Protein AF-A0A519SK45-F1 (afdb_monomer_lite)

pLDDT: mean 87.6, std 13.87, range [39.72, 98.31]

Radius of gyration: 20.44 Å; chains: 1; bounding box: 32×60×47 Å

Secondary structure (DSSP, 8-state):
-----TTSBHHHHHHHHHHTTHHHHTT-SSHHHHHHH-HHHHHHHHHHHHHHHHHHHT-SBP-SB-B-TTS--SGGGTT--GGGTTTTS--SSPPPHHHHSPBPSBPPP---GGGEETTEEHHHHHHHHHHPPP-TTGGGS--

Structure (mmCIF, N/CA/C/O backbone):
data_AF-A0A519SK45-F1
#
_entry.id   AF-A0A519SK45-F1
#
loop_
_atom_site.group_PDB
_atom_site.id
_atom_site.type_symbol
_atom_site.label_atom_id
_atom_site.label_alt_id
_atom_site.label_comp_id
_atom_site.label_asym_id
_atom_site.label_entity_id
_atom_site.label_seq_id
_atom_site.pdbx_PDB_ins_code
_atom_site.Cartn_x
_atom_site.Cartn_y
_atom_site.Cartn_z
_atom_site.occupancy
_atom_site.B_iso_or_equiv
_atom_site.auth_seq_id
_atom_site.auth_comp_id
_atom_site.auth_asym_id
_atom_site.auth_atom_id
_atom_site.pdbx_PDB_model_num
ATOM 1 N N . MET A 1 1 ? -15.217 0.885 -5.203 1.00 51.31 1 MET A N 1
ATOM 2 C CA . MET A 1 1 ? -13.783 1.083 -4.918 1.00 51.31 1 MET A CA 1
ATOM 3 C C . MET A 1 1 ? -13.054 0.214 -5.930 1.00 51.31 1 MET A C 1
ATOM 5 O O . MET A 1 1 ? -13.361 -0.961 -5.986 1.00 51.31 1 MET A O 1
ATOM 9 N N . GLU A 1 2 ? -12.273 0.802 -6.840 1.00 61.34 2 GLU A N 1
ATOM 10 C CA . GLU A 1 2 ? -11.935 0.221 -8.161 1.00 61.34 2 GLU A CA 1
ATOM 11 C C . GLU A 1 2 ? -10.493 -0.320 -8.261 1.00 61.34 2 GLU A C 1
ATOM 13 O O . GLU A 1 2 ? -9.784 -0.049 -9.224 1.00 61.34 2 GLU A O 1
ATOM 18 N N . PHE A 1 3 ? -10.040 -1.116 -7.287 1.00 78.56 3 PHE A N 1
ATOM 19 C CA . PHE A 1 3 ? -8.768 -1.854 -7.405 1.00 78.56 3 PHE A CA 1
ATOM 20 C C . PHE A 1 3 ? -8.986 -3.371 -7.339 1.00 78.56 3 PHE A C 1
ATOM 22 O O . PHE A 1 3 ? -8.300 -4.102 -6.637 1.00 78.56 3 PHE A O 1
ATOM 29 N N . ASP A 1 4 ? -9.980 -3.830 -8.101 1.00 88.56 4 ASP A N 1
ATOM 30 C CA . ASP A 1 4 ? -10.410 -5.231 -8.197 1.00 88.56 4 ASP A CA 1
ATOM 31 C C . ASP A 1 4 ? -10.115 -5.825 -9.578 1.00 88.56 4 ASP A C 1
ATOM 33 O O . ASP A 1 4 ? -10.900 -6.586 -10.143 1.00 88.56 4 ASP A O 1
ATOM 37 N N . ASN A 1 5 ? -8.969 -5.465 -10.153 1.00 91.62 5 ASN A N 1
ATOM 38 C CA . ASN A 1 5 ? -8.488 -6.103 -11.369 1.00 91.62 5 ASN A CA 1
ATOM 39 C C . ASN A 1 5 ? -7.536 -7.254 -10.998 1.00 91.62 5 ASN A C 1
ATOM 41 O O . ASN A 1 5 ? -6.404 -6.985 -10.596 1.00 91.62 5 ASN A O 1
ATOM 45 N N . PRO A 1 6 ? -7.928 -8.531 -11.165 1.00 91.62 6 PRO A N 1
ATOM 46 C CA . PRO A 1 6 ? -7.056 -9.657 -10.824 1.00 91.62 6 PRO A CA 1
ATOM 47 C C . PRO A 1 6 ? -5.798 -9.711 -11.704 1.00 91.62 6 PRO A C 1
ATOM 49 O O . PRO A 1 6 ? -4.803 -10.320 -11.322 1.00 91.62 6 PRO A O 1
ATOM 52 N N . ARG A 1 7 ? -5.809 -9.051 -12.875 1.00 93.38 7 ARG A N 1
ATOM 53 C CA . ARG A 1 7 ? -4.644 -8.953 -13.770 1.00 93.38 7 ARG A CA 1
ATOM 54 C C . ARG A 1 7 ? -3.580 -7.974 -13.277 1.00 93.38 7 ARG A C 1
ATOM 56 O O . ARG A 1 7 ? -2.507 -7.930 -13.869 1.00 93.38 7 ARG A O 1
ATOM 63 N N . THR A 1 8 ? -3.872 -7.180 -12.249 1.00 93.56 8 THR A N 1
ATOM 64 C CA . THR A 1 8 ? -2.865 -6.356 -11.582 1.00 93.56 8 THR A CA 1
ATOM 65 C C . THR A 1 8 ? -1.767 -7.260 -11.031 1.00 93.56 8 THR A C 1
ATOM 67 O O . THR A 1 8 ? -2.056 -8.270 -10.384 1.00 93.56 8 THR A O 1
ATOM 70 N N . GLU A 1 9 ? -0.509 -6.894 -11.278 1.00 94.81 9 GLU A N 1
ATOM 71 C CA . GLU A 1 9 ? 0.629 -7.632 -10.743 1.00 94.81 9 GLU A CA 1
ATOM 72 C C . GLU A 1 9 ? 0.785 -7.404 -9.237 1.00 94.81 9 GLU A C 1
ATOM 74 O O . GLU A 1 9 ? 0.576 -6.307 -8.710 1.00 94.81 9 GLU A O 1
ATOM 79 N N . ARG A 1 10 ? 1.209 -8.456 -8.537 1.00 95.00 10 ARG A N 1
ATOM 80 C CA . ARG A 1 10 ? 1.428 -8.442 -7.089 1.00 95.00 10 ARG A CA 1
ATOM 81 C C . ARG A 1 10 ? 2.369 -7.315 -6.640 1.00 95.00 10 ARG A C 1
ATOM 83 O O . ARG A 1 10 ? 2.059 -6.639 -5.663 1.00 95.00 10 ARG A O 1
ATOM 90 N N . ALA A 1 11 ? 3.465 -7.083 -7.366 1.00 95.12 11 ALA A N 1
ATOM 91 C CA . ALA A 1 11 ? 4.407 -5.999 -7.077 1.00 95.12 11 ALA A CA 1
ATOM 92 C C . ALA A 1 11 ? 3.750 -4.612 -7.185 1.00 95.12 11 ALA A C 1
ATOM 94 O O . ALA A 1 11 ? 3.931 -3.779 -6.304 1.00 95.12 11 ALA A O 1
ATOM 95 N N . THR A 1 12 ? 2.910 -4.378 -8.200 1.00 94.25 12 THR A N 1
ATOM 96 C CA . THR A 1 12 ? 2.171 -3.113 -8.362 1.00 94.25 12 THR A CA 1
ATOM 97 C C . THR A 1 12 ? 1.192 -2.875 -7.215 1.00 94.25 12 THR A C 1
ATOM 99 O O . THR A 1 12 ? 1.097 -1.763 -6.700 1.00 94.25 12 THR A O 1
ATOM 102 N N . ALA A 1 13 ? 0.471 -3.916 -6.788 1.00 96.06 13 ALA A N 1
ATOM 103 C CA . ALA A 1 13 ? -0.436 -3.814 -5.650 1.00 96.06 13 ALA A CA 1
ATOM 104 C C . ALA A 1 13 ? 0.313 -3.489 -4.345 1.00 96.06 13 ALA A C 1
ATOM 106 O O . ALA A 1 13 ? -0.139 -2.644 -3.573 1.00 96.06 13 ALA A O 1
ATOM 107 N N . GLN A 1 14 ? 1.471 -4.119 -4.118 1.00 96.06 14 GLN A N 1
ATOM 108 C CA . GLN A 1 14 ? 2.320 -3.830 -2.961 1.00 96.06 14 GLN A CA 1
ATOM 109 C C . GLN A 1 14 ? 2.884 -2.406 -3.006 1.00 96.06 14 GLN A C 1
ATOM 111 O O . GLN A 1 14 ? 2.820 -1.701 -2.003 1.00 96.06 14 GLN A O 1
ATOM 116 N N . MET A 1 15 ? 3.377 -1.961 -4.163 1.00 94.50 15 MET A N 1
ATOM 117 C CA . MET A 1 15 ? 3.856 -0.593 -4.370 1.00 94.50 15 MET A CA 1
ATOM 118 C C . MET A 1 15 ? 2.774 0.428 -3.999 1.00 94.50 15 MET A C 1
ATOM 120 O O . MET A 1 15 ? 3.011 1.308 -3.176 1.00 94.50 15 MET A O 1
ATOM 124 N N . LEU A 1 16 ? 1.555 0.266 -4.525 1.00 94.88 16 LEU A N 1
ATOM 125 C CA . LEU A 1 16 ? 0.436 1.158 -4.211 1.00 94.88 16 LEU A CA 1
ATOM 126 C C . LEU A 1 16 ? 0.073 1.140 -2.723 1.00 94.88 16 LEU A C 1
ATOM 128 O O . LEU A 1 16 ? -0.137 2.202 -2.145 1.00 94.88 16 LEU A O 1
ATOM 132 N N . TYR A 1 17 ? 0.041 -0.035 -2.088 1.00 97.06 17 TYR A N 1
ATOM 133 C CA . TYR A 1 17 ? -0.187 -0.154 -0.644 1.00 97.06 17 TYR A CA 1
ATOM 134 C C . TYR A 1 17 ? 0.791 0.723 0.158 1.00 97.06 17 TYR A C 1
ATOM 136 O O . TYR A 1 17 ? 0.367 1.474 1.039 1.00 97.06 17 TYR A O 1
ATOM 144 N N . TRP A 1 18 ? 2.083 0.691 -0.178 1.00 96.88 18 TRP A N 1
ATOM 145 C CA . TRP A 1 18 ? 3.100 1.492 0.507 1.00 96.88 18 TRP A CA 1
ATOM 146 C C . TRP A 1 18 ? 3.028 2.984 0.171 1.00 96.88 18 TRP A C 1
ATOM 148 O O . TRP A 1 18 ? 3.040 3.801 1.093 1.00 96.88 18 TRP A O 1
ATOM 158 N N . MET A 1 19 ? 2.856 3.345 -1.105 1.00 93.19 19 MET A N 1
ATOM 159 C CA . MET A 1 19 ? 2.745 4.744 -1.547 1.00 93.19 19 MET A CA 1
ATOM 160 C C . MET A 1 19 ? 1.510 5.460 -0.981 1.00 93.19 19 MET A C 1
ATOM 162 O O . MET A 1 19 ? 1.537 6.671 -0.779 1.00 93.19 19 MET A O 1
ATOM 166 N N . LEU A 1 20 ? 0.438 4.725 -0.674 1.00 95.19 20 LEU A N 1
ATOM 167 C CA . LEU A 1 20 ? -0.747 5.255 0.012 1.00 95.19 20 LEU A CA 1
ATOM 168 C C . LEU A 1 20 ? -0.516 5.513 1.512 1.00 95.19 20 LEU A C 1
ATOM 170 O O . LEU A 1 20 ? -1.427 5.946 2.215 1.00 95.19 20 LEU A O 1
ATOM 174 N N . GLY A 1 21 ? 0.685 5.247 2.027 1.00 95.56 21 GLY A N 1
ATOM 175 C CA . GLY A 1 21 ? 1.024 5.476 3.424 1.00 95.56 21 GLY A CA 1
ATOM 176 C C . GLY A 1 21 ? 0.470 4.397 4.347 1.00 95.56 21 GLY A C 1
ATOM 177 O O . GLY A 1 21 ? 0.038 4.705 5.456 1.00 95.56 21 GLY A O 1
ATOM 178 N N . ALA A 1 22 ? 0.488 3.128 3.927 1.00 96.81 22 ALA A N 1
ATOM 179 C CA . ALA A 1 22 ? -0.045 2.014 4.708 1.00 96.81 22 ALA A CA 1
ATOM 180 C C . ALA A 1 22 ? 0.310 2.059 6.199 1.00 96.81 22 ALA A C 1
ATOM 182 O O . ALA A 1 22 ? -0.572 1.914 7.045 1.00 96.81 22 ALA A O 1
ATOM 183 N N . ARG A 1 23 ? 1.580 2.315 6.542 1.00 96.25 23 ARG A N 1
ATOM 184 C CA . ARG A 1 23 ? 1.983 2.386 7.950 1.00 96.25 23 ARG A CA 1
ATOM 185 C C . ARG A 1 23 ? 1.315 3.528 8.708 1.00 96.25 23 ARG A C 1
ATOM 187 O O . ARG A 1 23 ? 0.904 3.314 9.844 1.00 96.25 23 ARG A O 1
ATOM 194 N N . PHE A 1 24 ? 1.166 4.702 8.098 1.00 96.75 24 PHE A N 1
ATOM 195 C CA . PHE A 1 24 ? 0.441 5.811 8.715 1.00 96.75 24 PHE A CA 1
ATOM 196 C C . PHE A 1 24 ? -0.978 5.376 9.096 1.00 96.75 24 PHE A C 1
ATOM 198 O O . PHE A 1 24 ? -1.419 5.618 10.215 1.00 96.75 24 PHE A O 1
ATOM 205 N N . PHE A 1 25 ? -1.683 4.665 8.217 1.00 97.44 25 PHE A N 1
ATOM 206 C CA . PHE A 1 25 ? -3.059 4.241 8.487 1.00 97.44 25 PHE A CA 1
ATOM 207 C C . PHE A 1 25 ? -3.185 3.108 9.514 1.00 97.44 25 PHE A C 1
ATOM 209 O O . PHE A 1 25 ? -4.251 2.962 10.114 1.00 97.44 25 PHE A O 1
ATOM 216 N N . LYS A 1 26 ? -2.103 2.376 9.817 1.00 97.25 26 LYS A N 1
ATOM 217 C CA . LYS A 1 26 ? -2.085 1.379 10.902 1.00 97.25 26 LYS A CA 1
ATOM 218 C C . LYS A 1 26 ? -2.246 1.981 12.302 1.00 97.25 26 LYS A C 1
ATOM 220 O O . LYS A 1 26 ? -2.421 1.223 13.254 1.00 97.25 26 LYS A O 1
ATOM 225 N N . GLN A 1 27 ? -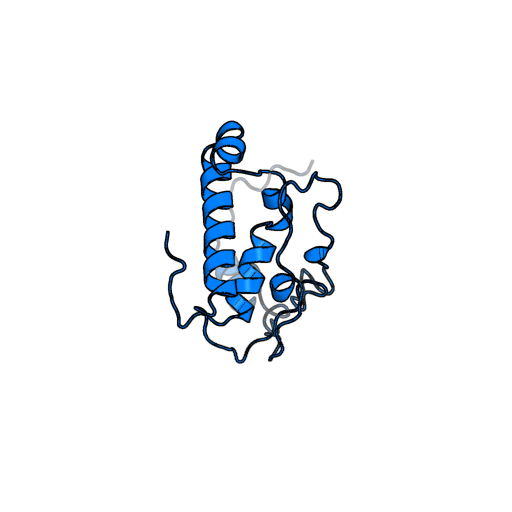2.230 3.307 12.450 1.00 97.38 27 GLN A N 1
ATOM 226 C CA . GLN A 1 27 ? -2.543 3.980 13.715 1.00 97.38 27 GLN A CA 1
ATOM 227 C C . GLN A 1 27 ? -4.026 3.889 14.112 1.00 97.38 27 GLN A C 1
ATOM 229 O O . GLN A 1 27 ? -4.344 4.051 15.287 1.00 97.38 27 GLN A O 1
ATOM 234 N N . TYR A 1 28 ? -4.919 3.612 13.155 1.00 97.88 28 TYR A N 1
ATOM 235 C CA . TYR A 1 28 ? -6.356 3.472 13.391 1.00 97.88 28 TYR A CA 1
ATOM 236 C C . TYR A 1 28 ? -6.732 1.987 13.430 1.00 97.88 28 TYR A C 1
ATOM 238 O O . TYR A 1 28 ? -6.506 1.259 12.461 1.00 97.88 28 TYR A O 1
ATOM 246 N N . ALA A 1 29 ? -7.326 1.534 14.533 1.00 97.62 29 ALA A N 1
ATOM 247 C CA . ALA A 1 29 ? -7.783 0.156 14.702 1.00 97.62 29 ALA A CA 1
ATOM 248 C C . ALA A 1 29 ? -9.047 -0.141 13.884 1.00 97.62 29 ALA A C 1
ATOM 250 O O . ALA A 1 29 ? -9.309 -1.293 13.537 1.00 97.62 29 ALA A O 1
ATOM 251 N N . THR A 1 30 ? -9.848 0.888 13.588 1.00 98.12 30 THR A N 1
ATOM 252 C CA . THR A 1 30 ? -11.116 0.752 12.864 1.00 98.12 30 THR A CA 1
ATOM 253 C C . THR A 1 30 ? -11.349 1.899 11.880 1.00 98.12 30 THR A C 1
ATOM 255 O O . THR A 1 30 ? -10.869 3.017 12.073 1.00 98.12 30 THR A O 1
ATOM 258 N N . ALA A 1 31 ? -12.186 1.652 10.867 1.00 97.38 31 ALA A N 1
ATOM 259 C CA . ALA A 1 31 ? -12.675 2.690 9.956 1.00 97.38 31 ALA A CA 1
ATOM 260 C C . ALA A 1 31 ? -13.379 3.845 10.696 1.00 97.38 31 ALA A C 1
ATOM 262 O O . ALA A 1 31 ? -13.258 4.997 10.293 1.00 97.38 31 ALA A O 1
ATOM 263 N N . ALA A 1 32 ? -14.062 3.565 11.813 1.00 98.31 32 ALA A N 1
ATOM 264 C CA . ALA A 1 32 ? -14.729 4.586 12.620 1.00 98.31 32 ALA A CA 1
ATOM 265 C C . ALA A 1 32 ? -13.733 5.543 13.303 1.00 98.31 32 ALA A C 1
ATOM 267 O O . ALA A 1 32 ? -13.982 6.746 13.362 1.00 98.31 32 ALA A O 1
ATOM 268 N N . GLU A 1 33 ? -12.590 5.034 13.773 1.00 98.19 33 GLU A N 1
ATOM 269 C CA . GLU A 1 33 ? -11.504 5.868 14.310 1.00 98.19 33 GLU A CA 1
ATOM 270 C C . GLU A 1 33 ? -10.880 6.742 13.219 1.00 98.19 33 GLU A C 1
ATOM 272 O O . GLU A 1 33 ? -10.708 7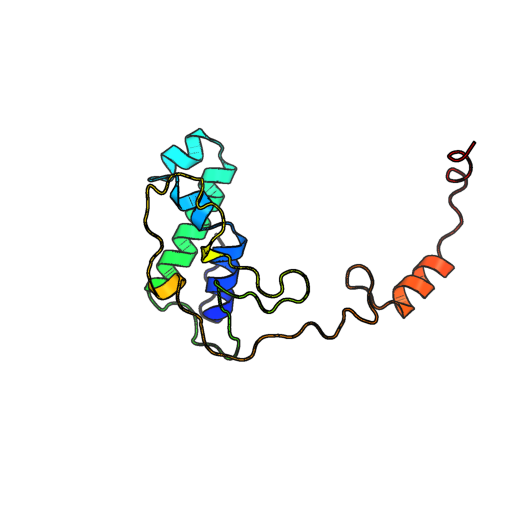.944 13.416 1.00 98.19 33 GLU A O 1
ATOM 277 N N . ALA A 1 34 ? -10.623 6.168 12.040 1.00 97.75 34 ALA A N 1
ATOM 278 C CA . ALA A 1 34 ? -10.175 6.921 10.871 1.00 97.75 34 ALA A CA 1
ATOM 279 C C . ALA A 1 34 ? -11.196 8.013 10.486 1.00 97.75 34 ALA A C 1
ATOM 281 O O . ALA A 1 34 ? -10.840 9.170 10.253 1.00 97.75 34 ALA A O 1
ATOM 282 N N . ARG A 1 35 ? -12.492 7.681 10.509 1.00 98.00 35 ARG A N 1
ATOM 283 C CA . ARG A 1 35 ? -13.592 8.598 10.190 1.00 98.00 35 ARG A CA 1
ATOM 284 C C . ARG A 1 35 ? -13.724 9.760 11.168 1.00 98.00 35 ARG A C 1
ATOM 286 O O . ARG A 1 35 ? -14.155 10.845 10.757 1.00 98.00 35 ARG A O 1
ATOM 293 N N . ALA A 1 36 ? -13.383 9.536 12.436 1.00 98.19 36 ALA A N 1
ATOM 294 C CA . ALA A 1 36 ? -13.381 10.571 13.463 1.00 98.19 36 ALA A CA 1
ATOM 295 C C . ALA A 1 36 ? -12.353 11.677 13.166 1.00 98.19 36 ALA A C 1
ATOM 297 O O . ALA A 1 36 ? -12.575 12.818 13.564 1.00 98.19 36 ALA A O 1
ATOM 298 N N . VAL A 1 37 ? -11.283 11.366 12.421 1.00 97.44 37 VAL A N 1
ATOM 299 C CA . VAL A 1 37 ? -10.332 12.363 11.907 1.00 97.44 37 VAL A CA 1
ATOM 300 C C . VAL A 1 37 ? -10.935 13.107 10.717 1.00 97.44 37 VAL A C 1
ATOM 302 O O . VAL A 1 37 ? -11.090 14.324 10.768 1.00 97.44 37 VAL A O 1
ATOM 305 N N . ALA A 1 38 ? -11.301 12.383 9.653 1.00 97.69 38 ALA A N 1
ATOM 306 C CA . ALA A 1 38 ? -12.043 12.920 8.513 1.00 97.69 38 ALA A CA 1
ATOM 307 C C . ALA A 1 38 ? -12.609 11.800 7.621 1.00 97.69 38 ALA A C 1
ATOM 309 O O . ALA A 1 38 ? -12.156 10.658 7.655 1.00 97.69 38 ALA A O 1
ATOM 310 N N . SER A 1 39 ? -13.576 12.128 6.759 1.00 97.31 39 SER A N 1
ATOM 311 C CA . SER A 1 39 ? -14.156 11.165 5.807 1.00 97.31 39 SER A CA 1
ATOM 312 C C . SER A 1 39 ? -13.158 10.638 4.775 1.00 97.31 39 SER A C 1
ATOM 314 O O . SER A 1 39 ? -13.230 9.471 4.403 1.00 97.31 39 SER A O 1
ATOM 316 N N . TYR A 1 40 ? -12.212 11.463 4.319 1.00 95.31 40 TYR A N 1
ATOM 317 C CA . TYR A 1 40 ? -11.179 11.002 3.389 1.00 95.31 40 TYR A CA 1
ATOM 318 C C . TYR A 1 40 ? -10.199 10.030 4.063 1.00 95.31 40 TYR A C 1
ATOM 320 O O . TYR A 1 40 ? -9.763 9.083 3.422 1.00 95.31 40 TYR A O 1
ATOM 328 N N . VAL A 1 41 ? -9.936 10.190 5.366 1.00 97.69 41 VAL A N 1
ATOM 329 C CA . VAL A 1 41 ? -9.082 9.272 6.139 1.00 97.69 41 VAL A CA 1
ATOM 330 C C . VAL A 1 41 ? -9.750 7.901 6.266 1.00 97.69 41 VAL A C 1
ATOM 332 O O . VAL A 1 41 ? -9.089 6.887 6.078 1.00 97.69 41 VAL A O 1
ATOM 335 N N . GLU A 1 42 ? -11.065 7.846 6.508 1.00 98.00 42 GLU A N 1
ATOM 336 C CA . GLU A 1 42 ? -11.828 6.586 6.460 1.00 98.00 42 GLU A CA 1
ATOM 337 C C . GLU A 1 42 ? -11.728 5.917 5.087 1.00 98.00 42 GLU A C 1
ATOM 339 O O . GLU A 1 42 ? -11.442 4.724 4.997 1.00 98.00 42 GLU A O 1
ATOM 344 N N . ARG A 1 43 ? -11.955 6.684 4.017 1.00 97.00 43 ARG A N 1
ATOM 345 C CA . ARG A 1 43 ? -11.895 6.174 2.644 1.00 97.00 43 ARG A CA 1
ATOM 346 C C . ARG A 1 43 ? -10.528 5.562 2.341 1.00 97.00 43 ARG A C 1
ATOM 348 O O . ARG A 1 43 ? -10.472 4.464 1.791 1.00 97.00 43 ARG A O 1
ATOM 355 N N . ASP A 1 44 ? -9.454 6.257 2.692 1.00 97.06 44 ASP A N 1
ATOM 356 C CA . ASP A 1 44 ? -8.090 5.815 2.403 1.00 97.06 44 ASP A CA 1
ATOM 357 C C . ASP A 1 44 ? -7.709 4.609 3.281 1.00 97.06 44 ASP A C 1
ATOM 359 O O . ASP A 1 44 ? -7.153 3.634 2.775 1.00 97.06 44 ASP A O 1
ATOM 363 N N . TRP A 1 45 ? -8.129 4.592 4.555 1.00 97.75 45 TRP A N 1
ATOM 364 C CA . TRP A 1 45 ? -7.993 3.428 5.440 1.00 97.75 45 TRP A CA 1
ATOM 365 C C . TRP A 1 45 ? -8.683 2.190 4.856 1.00 97.75 45 TRP A C 1
ATOM 367 O O . TRP A 1 45 ? -8.071 1.126 4.753 1.00 97.75 45 TRP A O 1
ATOM 377 N N . LEU A 1 46 ? -9.941 2.330 4.419 1.00 97.75 46 LEU A N 1
ATOM 378 C CA . LEU A 1 46 ? -10.702 1.245 3.793 1.00 97.75 46 LEU A CA 1
ATOM 379 C C . LEU A 1 46 ? -10.018 0.751 2.516 1.00 97.75 46 LEU A C 1
ATOM 381 O O . LEU A 1 46 ? -9.981 -0.453 2.273 1.00 97.75 46 LEU A O 1
ATOM 385 N N . PHE A 1 47 ? -9.449 1.660 1.722 1.00 97.50 47 PHE A N 1
ATOM 386 C CA . PHE A 1 47 ? -8.778 1.304 0.478 1.00 97.50 47 PHE A CA 1
ATOM 387 C C . PHE A 1 47 ? -7.504 0.496 0.709 1.00 97.50 47 PHE A C 1
ATOM 389 O O . PHE A 1 47 ? -7.312 -0.552 0.097 1.00 97.50 47 PHE A O 1
ATOM 396 N N . ILE A 1 48 ? -6.663 0.945 1.637 1.00 97.50 48 ILE A N 1
ATOM 397 C CA . ILE A 1 48 ? -5.424 0.256 2.008 1.00 97.50 48 ILE A CA 1
ATOM 398 C C . ILE A 1 48 ? -5.737 -1.135 2.565 1.00 97.50 48 ILE A C 1
ATOM 400 O O . ILE A 1 48 ? -5.109 -2.116 2.167 1.00 97.50 48 ILE A O 1
ATOM 404 N N . HIS A 1 49 ? -6.744 -1.238 3.437 1.00 97.44 49 HIS A N 1
ATOM 405 C CA . HIS A 1 49 ? -7.181 -2.521 3.987 1.00 97.44 49 HIS A CA 1
ATOM 406 C C . HIS A 1 49 ? -7.788 -3.452 2.932 1.00 97.44 49 HIS A C 1
ATOM 408 O O . HIS A 1 49 ? -7.614 -4.668 3.021 1.00 97.44 49 HIS A O 1
ATOM 414 N N . HIS A 1 50 ? -8.447 -2.904 1.911 1.00 97.38 50 HIS A N 1
ATOM 415 C CA . HIS A 1 50 ? -8.917 -3.676 0.763 1.00 97.38 50 HIS A CA 1
ATOM 416 C C . HIS A 1 50 ? -7.750 -4.250 -0.049 1.00 97.38 50 HIS A C 1
ATOM 418 O O . HIS A 1 50 ? -7.723 -5.452 -0.312 1.00 97.38 50 HIS A O 1
ATOM 424 N N . ILE A 1 51 ? -6.743 -3.432 -0.380 1.00 97.62 51 ILE A N 1
ATOM 425 C CA . ILE A 1 51 ? -5.542 -3.901 -1.091 1.00 97.62 51 ILE A CA 1
ATOM 426 C C . ILE A 1 51 ? -4.835 -4.994 -0.285 1.00 97.62 51 ILE A C 1
ATOM 428 O O . ILE A 1 51 ? -4.487 -6.030 -0.849 1.00 97.62 51 ILE A O 1
ATOM 432 N N . GLU A 1 52 ? -4.670 -4.793 1.024 1.00 97.88 52 GLU A N 1
ATOM 433 C CA . GLU A 1 52 ? -4.079 -5.774 1.937 1.00 97.88 52 GLU A CA 1
ATOM 434 C C . GLU A 1 52 ? -4.837 -7.106 1.912 1.00 97.88 52 GLU A C 1
ATOM 436 O O . GLU A 1 52 ? -4.225 -8.156 1.711 1.00 97.88 52 GLU A O 1
ATOM 441 N N . ALA A 1 53 ? -6.166 -7.082 2.049 1.00 97.31 53 ALA A N 1
ATOM 442 C CA . ALA A 1 53 ? -6.984 -8.292 2.030 1.00 97.31 53 ALA A CA 1
ATOM 443 C C . ALA A 1 53 ? -6.844 -9.064 0.706 1.00 97.31 53 ALA A C 1
ATOM 445 O O . ALA A 1 53 ? -6.645 -10.281 0.714 1.00 97.31 53 ALA A O 1
ATOM 446 N N . GLN A 1 54 ? -6.878 -8.358 -0.426 1.00 97.25 54 GLN A N 1
ATOM 447 C CA . GLN A 1 54 ? -6.712 -8.948 -1.757 1.00 97.25 54 GLN A CA 1
ATOM 448 C C . GLN A 1 54 ? -5.288 -9.489 -1.976 1.00 97.25 54 GLN A C 1
ATOM 450 O O . GLN A 1 54 ? -5.085 -10.554 -2.562 1.00 97.25 54 GLN A O 1
ATOM 455 N N . TYR A 1 55 ? -4.274 -8.798 -1.457 1.00 97.19 55 TYR A N 1
ATOM 456 C CA . TYR A 1 55 ? -2.884 -9.239 -1.545 1.00 97.19 55 TYR A CA 1
ATOM 457 C C . TYR A 1 55 ? -2.644 -10.534 -0.759 1.00 97.19 55 TYR A C 1
ATOM 459 O O . TYR A 1 55 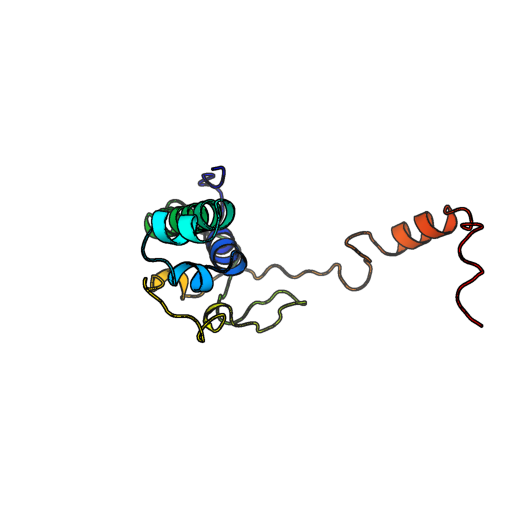? -1.963 -11.448 -1.242 1.00 97.19 55 TYR A O 1
ATOM 467 N N . LEU A 1 56 ? -3.227 -10.628 0.439 1.00 97.06 56 LEU A N 1
ATOM 468 C CA . LEU A 1 56 ? -3.129 -11.797 1.313 1.00 97.06 56 LEU A CA 1
ATOM 469 C C . LEU A 1 56 ? -3.967 -12.983 0.826 1.00 97.06 56 LEU A C 1
ATOM 471 O O . LEU A 1 56 ? -3.584 -14.125 1.065 1.00 97.06 56 LEU A O 1
ATOM 475 N N . SER A 1 57 ? -5.074 -12.739 0.120 1.00 96.75 57 SER A N 1
ATOM 476 C CA . SER A 1 57 ? -5.891 -13.803 -0.476 1.00 96.75 57 SER A CA 1
ATOM 477 C C . SER A 1 57 ? -5.271 -14.412 -1.740 1.00 96.75 57 SER A C 1
ATOM 479 O O . SER A 1 57 ? -5.733 -15.451 -2.207 1.00 96.75 57 SER A O 1
ATOM 481 N N . GLY A 1 58 ? -4.222 -13.787 -2.290 1.00 95.69 58 GLY A N 1
ATOM 482 C CA . GLY A 1 58 ? -3.607 -14.200 -3.551 1.00 95.69 58 GLY A CA 1
ATOM 483 C C . GLY A 1 58 ? -4.396 -13.759 -4.787 1.00 95.69 58 GLY A C 1
ATOM 484 O O . GLY A 1 58 ? -4.250 -14.365 -5.843 1.00 95.69 58 GLY A O 1
ATOM 485 N N . PHE A 1 59 ? -5.233 -12.723 -4.665 1.00 96.25 59 PHE A N 1
ATOM 486 C CA . PHE A 1 59 ? -6.068 -12.211 -5.755 1.00 96.25 59 PHE A CA 1
ATOM 487 C C . PHE A 1 59 ? -5.259 -11.633 -6.929 1.00 96.25 59 PHE A C 1
ATOM 489 O O . PHE A 1 59 ? -5.670 -11.758 -8.082 1.00 96.25 59 PHE A O 1
ATOM 496 N N . TYR A 1 60 ? -4.118 -10.997 -6.645 1.00 95.69 60 TYR A N 1
ATOM 497 C CA . TYR A 1 60 ? -3.273 -10.370 -7.665 1.00 95.69 60 TYR A CA 1
ATOM 498 C C . TYR A 1 60 ? -2.377 -11.378 -8.377 1.00 95.69 60 TYR A C 1
ATOM 500 O O . TYR A 1 60 ? -1.807 -12.283 -7.762 1.00 95.69 60 TYR A O 1
ATOM 508 N N . THR A 1 61 ? -2.205 -11.173 -9.680 1.00 92.56 61 THR A N 1
ATOM 509 C CA . THR A 1 61 ? -1.420 -12.061 -10.536 1.00 92.56 61 THR A CA 1
ATOM 510 C C . THR A 1 61 ? 0.068 -12.002 -10.151 1.00 92.56 61 THR A C 1
ATOM 512 O O . THR A 1 61 ? 0.612 -10.909 -9.960 1.00 92.56 61 THR A O 1
ATOM 515 N N . PRO A 1 62 ? 0.761 -13.150 -10.028 1.00 87.69 62 PRO A N 1
ATOM 516 C CA . PRO A 1 62 ? 2.218 -13.177 -9.926 1.00 87.69 62 PRO A CA 1
ATOM 517 C C . PRO A 1 62 ? 2.858 -12.467 -11.121 1.00 87.69 62 PRO A C 1
ATOM 519 O O . PRO A 1 62 ? 2.435 -12.659 -12.259 1.00 87.69 62 PRO A O 1
ATOM 522 N N . GLY A 1 63 ? 3.847 -11.625 -10.848 1.00 83.50 63 GLY A N 1
ATOM 523 C CA . GLY A 1 63 ? 4.288 -10.608 -11.791 1.00 83.50 63 GLY A CA 1
ATOM 524 C C . GLY A 1 63 ? 5.613 -10.867 -12.495 1.00 83.50 63 GLY A C 1
ATOM 525 O O . GLY A 1 63 ? 6.398 -11.733 -12.111 1.00 83.50 63 GLY A O 1
ATOM 526 N N . THR A 1 64 ? 5.847 -10.061 -13.526 1.00 89.75 64 THR A N 1
ATOM 527 C CA . THR A 1 64 ? 7.143 -9.863 -14.179 1.00 89.75 64 THR A CA 1
ATOM 528 C C . THR A 1 64 ? 7.919 -8.705 -13.563 1.00 89.75 64 THR A C 1
ATOM 530 O O . THR A 1 64 ? 9.151 -8.702 -13.626 1.00 89.75 64 THR A O 1
ATOM 533 N N . VAL A 1 65 ? 7.218 -7.745 -12.953 1.00 90.75 65 VAL A N 1
ATOM 534 C CA . VAL A 1 65 ? 7.827 -6.596 -12.285 1.00 90.75 65 VAL A CA 1
ATOM 535 C C . VAL A 1 65 ? 8.102 -6.899 -10.819 1.00 90.75 65 VAL A C 1
ATOM 537 O O . VAL A 1 65 ? 7.379 -7.660 -10.173 1.00 90.75 65 VAL A O 1
ATOM 540 N N . GLY A 1 66 ? 9.188 -6.326 -10.313 1.00 93.12 66 GLY A N 1
ATOM 541 C CA . GLY A 1 66 ? 9.568 -6.415 -8.911 1.00 93.12 66 GLY A CA 1
ATOM 542 C C . GLY A 1 66 ? 9.193 -5.154 -8.143 1.00 93.12 66 GLY A C 1
ATOM 543 O O . GLY A 1 66 ? 8.889 -4.122 -8.735 1.00 93.12 66 GLY A O 1
ATOM 544 N N . PHE A 1 67 ? 9.221 -5.253 -6.818 1.00 93.88 67 PHE A N 1
ATOM 545 C CA . PHE A 1 67 ? 9.152 -4.112 -5.908 1.00 93.88 67 PHE A CA 1
ATOM 546 C C . PHE A 1 67 ? 9.751 -4.510 -4.557 1.00 93.88 67 PHE A C 1
ATOM 548 O O . PHE A 1 67 ? 9.424 -5.573 -4.028 1.00 93.88 67 PHE A O 1
ATOM 555 N N . ASP A 1 68 ? 10.626 -3.670 -4.006 1.00 94.88 68 ASP A N 1
ATOM 556 C CA . ASP A 1 68 ? 11.180 -3.840 -2.663 1.00 94.88 68 ASP A CA 1
ATOM 557 C C . ASP A 1 68 ? 10.737 -2.659 -1.787 1.00 94.88 68 ASP A C 1
ATOM 559 O O . ASP A 1 68 ? 11.207 -1.538 -1.999 1.00 94.88 68 ASP A O 1
ATOM 563 N N . PRO A 1 69 ? 9.841 -2.870 -0.803 1.00 95.56 69 PRO A N 1
ATOM 564 C CA . PRO A 1 69 ? 9.382 -1.783 0.052 1.00 95.56 69 PRO A CA 1
ATOM 565 C C . PRO A 1 69 ? 10.487 -1.215 0.951 1.00 95.56 69 PRO A C 1
ATOM 567 O O . PRO A 1 69 ? 10.307 -0.125 1.485 1.00 95.56 69 PRO A O 1
ATOM 570 N N . ALA A 1 70 ? 11.608 -1.920 1.132 1.00 96.19 70 ALA A N 1
ATOM 571 C CA . ALA A 1 70 ? 12.744 -1.445 1.916 1.00 96.19 70 ALA A CA 1
ATOM 572 C C . ALA A 1 70 ? 13.803 -0.710 1.076 1.00 96.19 70 ALA A C 1
ATOM 574 O O . ALA A 1 70 ? 14.755 -0.165 1.634 1.00 96.19 70 ALA A O 1
ATOM 575 N N . SER A 1 71 ? 13.671 -0.706 -0.253 1.00 93.75 71 SER A N 1
ATOM 576 C CA . SER A 1 71 ? 14.636 -0.079 -1.155 1.00 93.75 71 SER A CA 1
ATOM 577 C C . SER A 1 71 ? 13.994 0.238 -2.506 1.00 93.75 71 SER A C 1
ATOM 579 O O . SER A 1 71 ? 14.167 -0.501 -3.479 1.00 93.75 71 SER A O 1
ATOM 581 N N . ASP A 1 72 ? 13.287 1.361 -2.586 1.00 88.69 72 ASP A N 1
ATOM 582 C CA . ASP A 1 72 ? 12.618 1.779 -3.819 1.00 88.69 72 ASP A CA 1
ATOM 583 C C . ASP A 1 72 ? 13.632 2.042 -4.959 1.00 88.69 72 ASP A C 1
ATOM 585 O O . ASP A 1 72 ? 14.611 2.767 -4.762 1.00 88.69 72 ASP A O 1
ATOM 589 N N . PRO A 1 73 ? 13.460 1.439 -6.150 1.00 78.06 73 PRO A N 1
ATOM 590 C CA . PRO A 1 73 ? 14.364 1.625 -7.286 1.00 78.06 73 PRO A CA 1
ATOM 591 C C . PRO A 1 73 ? 14.055 2.870 -8.134 1.00 78.06 73 PRO A C 1
ATOM 593 O O . PRO A 1 73 ? 14.799 3.146 -9.078 1.00 78.06 73 PRO A O 1
ATOM 596 N N . PHE A 1 74 ? 12.952 3.579 -7.880 1.00 77.81 74 PHE A N 1
ATOM 597 C CA . PHE A 1 74 ? 12.548 4.736 -8.673 1.00 77.81 74 PHE A CA 1
ATOM 598 C C . PHE A 1 74 ? 13.579 5.866 -8.516 1.00 77.81 74 PHE A C 1
ATOM 600 O O . PHE A 1 74 ? 13.932 6.180 -7.382 1.00 77.81 74 PHE A O 1
ATOM 607 N N . PRO A 1 75 ? 14.067 6.516 -9.593 1.00 73.44 75 PRO A N 1
ATOM 608 C CA . PRO A 1 75 ? 15.182 7.466 -9.493 1.00 73.44 75 PRO A CA 1
ATOM 609 C C . PRO A 1 75 ? 14.966 8.605 -8.483 1.00 73.44 75 PRO A C 1
ATOM 611 O O . PRO A 1 75 ? 15.869 8.922 -7.712 1.00 73.44 75 PRO A O 1
ATOM 614 N N . GLY A 1 76 ? 13.750 9.159 -8.408 1.00 76.06 76 GLY A N 1
ATOM 615 C CA . GLY A 1 76 ? 13.387 10.190 -7.423 1.00 76.06 76 GLY A CA 1
ATOM 616 C C . GLY A 1 76 ? 13.222 9.692 -5.979 1.00 76.06 76 GLY A C 1
ATOM 617 O O . GLY A 1 76 ? 13.123 10.502 -5.063 1.00 76.06 76 GLY A O 1
ATOM 618 N N . MET A 1 77 ? 13.193 8.377 -5.767 1.00 80.62 77 MET A N 1
ATOM 619 C CA . MET A 1 77 ? 13.030 7.715 -4.467 1.00 80.62 77 MET A CA 1
ATOM 620 C C . MET A 1 77 ? 14.124 6.667 -4.226 1.00 80.62 77 MET A C 1
ATOM 622 O O . MET A 1 77 ? 13.935 5.758 -3.424 1.00 80.62 77 MET A O 1
ATOM 626 N N . LEU A 1 78 ? 15.266 6.766 -4.913 1.00 85.25 78 LEU A N 1
ATOM 627 C CA . LEU A 1 78 ? 16.245 5.685 -4.956 1.00 85.25 78 LEU A CA 1
ATOM 628 C C . LEU A 1 78 ? 16.748 5.320 -3.550 1.00 85.25 78 LEU A C 1
ATOM 630 O O . LEU A 1 78 ? 17.354 6.139 -2.858 1.00 85.25 78 LEU A O 1
ATOM 634 N N . GLY A 1 79 ? 16.519 4.070 -3.147 1.00 88.25 79 GLY A N 1
ATOM 635 C CA . GLY A 1 79 ? 16.885 3.545 -1.831 1.00 88.25 79 GLY A CA 1
ATOM 636 C C . GLY A 1 79 ? 15.942 3.959 -0.698 1.00 88.25 79 GLY A C 1
ATOM 637 O O . GLY A 1 79 ? 16.295 3.787 0.468 1.00 88.25 79 GLY A O 1
ATOM 638 N N . HIS A 1 80 ? 14.765 4.513 -1.003 1.00 92.19 80 HIS A N 1
ATOM 639 C CA . HIS A 1 80 ? 13.770 4.849 0.010 1.00 92.19 80 HIS A CA 1
ATOM 640 C C . HIS A 1 80 ? 13.202 3.583 0.667 1.00 92.19 80 HIS A C 1
ATOM 642 O O . HIS A 1 80 ? 12.750 2.666 -0.018 1.00 92.19 80 HIS A O 1
ATOM 648 N N . ASP A 1 81 ? 13.186 3.566 2.002 1.00 95.94 81 ASP A N 1
ATOM 649 C CA . ASP A 1 81 ? 12.597 2.500 2.813 1.00 95.94 81 ASP A CA 1
ATOM 650 C C . ASP A 1 81 ? 11.195 2.910 3.293 1.00 95.94 81 ASP A C 1
ATOM 652 O O . ASP A 1 81 ? 11.019 3.566 4.329 1.00 95.94 81 ASP A O 1
ATOM 656 N N . TRP A 1 82 ? 10.176 2.484 2.546 1.00 95.31 82 TRP A N 1
ATOM 657 C CA . TRP A 1 82 ? 8.769 2.666 2.904 1.00 95.31 82 TRP A CA 1
ATOM 658 C C . TRP A 1 82 ? 8.407 1.937 4.203 1.00 95.31 82 TRP A C 1
ATOM 660 O O . TRP A 1 82 ? 7.535 2.376 4.961 1.00 95.31 82 TRP A O 1
ATOM 670 N N . THR A 1 83 ? 9.096 0.832 4.504 1.00 95.25 83 THR A N 1
ATOM 671 C CA . THR A 1 83 ? 8.908 0.079 5.748 1.00 95.25 83 THR A CA 1
ATOM 672 C C . THR A 1 83 ? 9.482 0.793 6.964 1.00 95.25 83 THR A C 1
ATOM 674 O O . THR A 1 83 ? 9.187 0.374 8.083 1.00 95.25 83 THR A O 1
ATOM 677 N N . ALA A 1 84 ? 10.242 1.878 6.792 1.00 94.38 84 ALA A N 1
ATOM 678 C CA . ALA A 1 84 ? 10.731 2.749 7.859 1.00 94.38 84 ALA A CA 1
ATOM 679 C C . ALA A 1 84 ? 9.931 4.055 8.004 1.00 94.38 84 ALA A C 1
ATOM 681 O O . ALA A 1 84 ? 10.052 4.731 9.028 1.00 94.38 84 ALA A O 1
ATOM 682 N N . SER A 1 85 ? 9.060 4.400 7.051 1.00 91.88 85 SER A N 1
ATOM 683 C CA . SER A 1 85 ? 8.205 5.589 7.160 1.00 91.88 85 SER A CA 1
ATOM 684 C C . SER A 1 85 ? 7.280 5.500 8.379 1.00 91.88 85 SER A C 1
ATOM 686 O O . SER A 1 85 ? 6.855 4.409 8.751 1.00 91.88 85 SER A O 1
ATOM 688 N N . TYR A 1 86 ? 6.937 6.637 8.996 1.00 93.62 86 TYR A N 1
ATOM 689 C CA . TYR A 1 86 ? 5.942 6.754 10.079 1.00 93.62 86 TYR A CA 1
ATOM 690 C C . TYR A 1 86 ? 6.180 5.879 11.327 1.00 93.62 86 TYR A C 1
ATOM 692 O O . TYR A 1 86 ? 5.231 5.543 12.034 1.00 93.62 86 TYR A O 1
ATOM 700 N N . GLN A 1 87 ? 7.428 5.501 11.629 1.00 92.44 87 GLN A N 1
ATOM 701 C CA . GLN A 1 87 ? 7.769 4.786 12.873 1.00 92.44 87 GLN A CA 1
ATOM 702 C C . GLN A 1 87 ? 7.497 5.603 14.144 1.00 92.44 87 GLN A C 1
ATOM 704 O O . GLN A 1 87 ? 7.353 5.029 15.220 1.00 92.44 87 GLN A O 1
ATOM 709 N N . ASP A 1 88 ? 7.417 6.930 14.027 1.00 94.06 88 ASP A N 1
ATOM 710 C CA . ASP A 1 88 ? 7.060 7.847 15.113 1.00 94.06 88 ASP A CA 1
ATOM 711 C C . ASP A 1 88 ? 5.568 7.789 15.483 1.00 94.06 88 ASP A C 1
ATOM 713 O O . ASP A 1 88 ? 5.170 8.309 16.528 1.00 94.06 88 ASP A O 1
ATOM 717 N N . LYS A 1 89 ? 4.728 7.184 14.634 1.00 92.00 89 LYS A N 1
ATOM 718 C CA . LYS A 1 89 ? 3.284 7.072 14.855 1.00 92.00 89 LYS A CA 1
ATOM 719 C C . LYS A 1 89 ? 2.937 5.795 15.621 1.00 92.00 89 LYS A C 1
ATOM 721 O O . LYS A 1 89 ? 3.587 4.765 15.436 1.00 92.00 89 LYS A O 1
ATOM 726 N N . PRO A 1 90 ? 1.887 5.824 16.463 1.00 91.94 90 PRO A N 1
ATOM 727 C CA . PRO A 1 90 ? 1.382 4.605 17.075 1.00 91.94 90 PRO A CA 1
ATOM 728 C C . PRO A 1 90 ? 0.904 3.630 15.992 1.00 91.94 90 PRO A C 1
ATOM 730 O O . PRO A 1 90 ? 0.349 4.041 14.978 1.00 91.94 90 PRO A O 1
ATOM 733 N N . ALA A 1 91 ? 1.088 2.334 16.228 1.00 92.62 91 ALA A N 1
ATOM 734 C CA . ALA A 1 91 ? 0.583 1.273 15.364 1.00 92.62 91 ALA A CA 1
ATOM 735 C C . ALA A 1 91 ? -0.432 0.435 16.149 1.00 92.62 91 ALA A C 1
ATOM 737 O O . ALA A 1 91 ? -0.057 -0.385 16.985 1.00 92.62 91 ALA A O 1
ATOM 738 N N . ALA A 1 92 ? -1.719 0.668 15.896 1.00 96.62 92 ALA A N 1
ATOM 739 C CA . ALA A 1 92 ? -2.811 -0.123 16.456 1.00 96.62 92 ALA A CA 1
ATOM 740 C C . ALA A 1 92 ? -2.944 -1.486 15.757 1.00 96.62 92 ALA A C 1
ATOM 742 O O . ALA A 1 92 ? -3.387 -2.460 16.364 1.00 96.62 92 ALA A O 1
ATOM 743 N N . LEU A 1 93 ? -2.539 -1.559 14.486 1.00 96.56 93 LEU A N 1
ATOM 744 C CA . LEU A 1 93 ? -2.566 -2.765 13.667 1.00 96.56 93 LEU A CA 1
ATOM 745 C C . LEU A 1 93 ? -1.160 -3.107 13.165 1.00 96.56 93 LEU A C 1
ATOM 747 O O . LEU A 1 93 ? -0.368 -2.230 12.823 1.00 96.56 93 LEU A O 1
ATOM 751 N N . ALA A 1 94 ? -0.852 -4.399 13.083 1.00 96.25 94 ALA A N 1
ATOM 752 C CA . ALA A 1 94 ? 0.394 -4.853 12.480 1.00 96.25 94 ALA A CA 1
ATOM 753 C C . ALA A 1 94 ? 0.329 -4.763 10.948 1.00 96.25 94 ALA A C 1
ATOM 755 O O . ALA A 1 94 ? -0.735 -4.915 10.340 1.00 96.25 94 ALA A O 1
ATOM 756 N N . ILE A 1 95 ? 1.489 -4.558 10.324 1.00 97.44 95 ILE A N 1
ATOM 757 C CA . ILE A 1 95 ? 1.658 -4.782 8.887 1.00 97.44 95 ILE A CA 1
ATOM 758 C C . ILE A 1 95 ? 1.880 -6.287 8.678 1.00 97.44 95 ILE A C 1
ATOM 760 O O . ILE A 1 95 ? 2.756 -6.856 9.335 1.00 97.44 95 ILE A O 1
ATOM 764 N N . PRO A 1 96 ? 1.114 -6.950 7.797 1.00 98.12 96 PRO A N 1
ATOM 765 C CA . PRO A 1 96 ? 1.329 -8.359 7.487 1.00 98.12 96 PRO A CA 1
ATOM 766 C C . PRO A 1 96 ? 2.731 -8.620 6.922 1.00 98.12 96 PRO A C 1
ATOM 768 O O . PRO A 1 96 ? 3.173 -7.921 6.013 1.00 98.12 96 PRO A O 1
ATOM 771 N N . ALA A 1 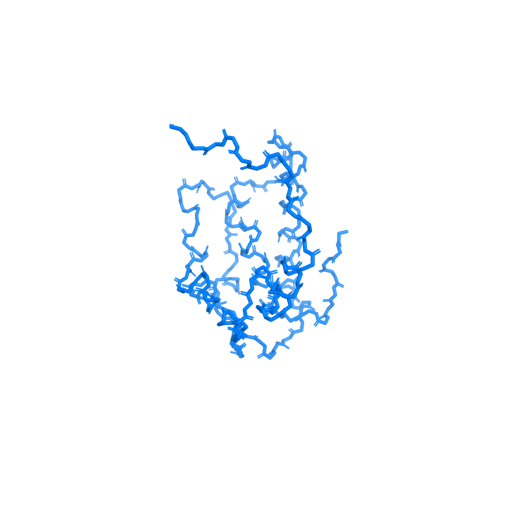97 ? 3.402 -9.672 7.403 1.00 98.12 97 ALA A N 1
ATOM 772 C CA . ALA A 1 97 ? 4.761 -10.019 6.972 1.00 98.12 97 ALA A CA 1
ATOM 773 C C . ALA A 1 97 ? 4.933 -10.137 5.439 1.00 98.12 97 ALA A C 1
ATOM 775 O O . ALA A 1 97 ? 5.883 -9.551 4.927 1.00 98.12 97 ALA A O 1
ATOM 776 N N . PRO A 1 98 ? 3.995 -10.738 4.670 1.00 97.56 98 PRO A N 1
ATOM 777 C CA . PRO A 1 98 ? 4.130 -10.819 3.211 1.00 97.56 98 PRO A CA 1
ATOM 778 C C . PRO A 1 98 ? 4.152 -9.468 2.478 1.00 97.56 98 PRO A C 1
ATOM 780 O O . PRO A 1 98 ? 4.501 -9.426 1.301 1.00 97.56 98 PRO A O 1
ATOM 783 N N . LEU A 1 99 ? 3.717 -8.381 3.126 1.00 97.56 99 LEU A N 1
ATOM 784 C CA . LEU A 1 99 ? 3.767 -7.023 2.573 1.00 97.56 99 LEU A CA 1
ATOM 785 C C . LEU A 1 99 ? 5.088 -6.306 2.893 1.00 97.56 99 LEU A C 1
ATOM 787 O O . LEU A 1 99 ? 5.361 -5.284 2.268 1.00 97.56 99 LEU A O 1
ATOM 791 N N . LEU A 1 100 ? 5.895 -6.834 3.821 1.00 97.38 100 LEU A N 1
ATOM 792 C CA . LEU A 1 100 ? 7.251 -6.358 4.134 1.00 97.38 100 LEU A CA 1
ATOM 793 C C . LEU A 1 100 ? 8.319 -7.015 3.248 1.00 97.38 100 LEU A C 1
ATOM 795 O O . LEU A 1 100 ? 9.436 -6.520 3.165 1.00 97.38 100 LEU A O 1
ATOM 799 N N . GLU A 1 101 ? 7.994 -8.141 2.619 1.00 96.56 101 GLU A N 1
ATOM 800 C CA . GLU A 1 101 ? 8.916 -8.893 1.770 1.00 96.56 101 GLU A CA 1
ATOM 801 C C . GLU A 1 101 ? 8.996 -8.289 0.366 1.00 96.56 101 GLU A C 1
ATOM 803 O O . GLU A 1 101 ? 7.977 -7.901 -0.208 1.00 96.56 101 GLU A O 1
ATOM 808 N N . ALA A 1 102 ? 10.198 -8.257 -0.211 1.00 95.62 102 ALA A N 1
ATOM 809 C CA . ALA A 1 102 ? 10.386 -7.861 -1.599 1.00 95.62 102 ALA A CA 1
ATOM 810 C C . ALA A 1 102 ? 9.712 -8.859 -2.554 1.00 95.62 102 ALA A C 1
ATOM 812 O O . ALA A 1 102 ? 9.868 -10.078 -2.429 1.00 95.62 102 ALA A O 1
ATOM 813 N N . VAL A 1 103 ? 9.009 -8.341 -3.558 1.00 95.00 103 VAL A N 1
ATOM 814 C CA . VAL A 1 103 ? 8.534 -9.131 -4.695 1.00 95.00 103 VAL A CA 1
ATOM 815 C C . VAL A 1 103 ? 9.616 -9.108 -5.767 1.00 95.00 103 VAL A C 1
ATOM 817 O O . VAL A 1 103 ? 9.978 -8.055 -6.292 1.00 95.00 103 VAL A O 1
ATOM 820 N N . ALA A 1 104 ? 10.148 -10.287 -6.088 1.00 93.12 104 ALA A N 1
ATOM 821 C CA . ALA A 1 104 ? 11.154 -10.439 -7.130 1.00 93.12 104 ALA A CA 1
ATOM 822 C C . ALA A 1 104 ? 10.569 -10.143 -8.519 1.00 93.12 104 ALA A C 1
ATOM 824 O O . ALA A 1 104 ? 9.453 -10.551 -8.832 1.00 93.12 104 ALA A O 1
ATOM 825 N N . GLY A 1 105 ? 11.362 -9.493 -9.366 1.00 92.00 105 GLY A N 1
ATOM 826 C CA . GLY A 1 105 ? 11.004 -9.196 -10.746 1.00 92.00 105 GLY A CA 1
ATOM 827 C C . GLY A 1 105 ? 11.892 -8.104 -11.330 1.00 92.00 105 GLY A C 1
ATOM 828 O O . GLY A 1 105 ? 12.856 -7.659 -10.703 1.00 92.00 105 GLY A O 1
ATOM 829 N N . ILE A 1 106 ? 11.574 -7.686 -12.549 1.00 89.69 106 ILE A N 1
ATOM 830 C CA . ILE A 1 106 ? 12.262 -6.597 -13.238 1.00 89.69 106 ILE A CA 1
ATOM 831 C C . ILE A 1 106 ? 11.868 -5.285 -12.563 1.00 89.69 106 ILE A C 1
ATOM 833 O O . ILE A 1 106 ? 10.682 -4.980 -12.453 1.00 89.69 106 ILE A O 1
ATOM 837 N N . GLN A 1 107 ? 12.854 -4.502 -12.129 1.00 82.62 107 GLN A N 1
ATOM 838 C CA . GLN A 1 107 ? 12.592 -3.154 -11.638 1.00 82.62 107 GLN A CA 1
ATOM 839 C C . GLN A 1 107 ? 12.411 -2.226 -12.845 1.00 82.62 107 GLN A C 1
ATOM 841 O O . GLN A 1 107 ? 13.345 -2.104 -13.647 1.00 82.62 107 GLN A O 1
ATOM 846 N N . PRO A 1 108 ? 11.230 -1.613 -13.032 1.00 70.44 108 PRO A N 1
ATOM 847 C CA . PRO A 1 108 ? 11.022 -0.693 -14.138 1.00 70.44 108 PRO A CA 1
ATOM 848 C C . PRO A 1 108 ? 11.957 0.507 -13.969 1.00 70.44 108 PRO A C 1
ATOM 850 O O . PRO A 1 108 ? 11.932 1.190 -12.949 1.00 70.44 108 PRO A O 1
ATOM 853 N N . GLN A 1 109 ? 12.804 0.753 -14.967 1.00 67.81 109 GLN A N 1
ATOM 854 C CA . GLN A 1 109 ? 13.679 1.922 -14.981 1.00 67.81 109 GLN A CA 1
ATOM 855 C C . GLN A 1 109 ? 12.999 3.044 -15.763 1.00 67.81 109 GLN A C 1
ATOM 857 O O . GLN A 1 109 ? 12.573 2.835 -16.900 1.00 67.81 109 GLN A O 1
ATOM 862 N N . SER A 1 110 ? 12.912 4.237 -15.173 1.00 59.97 110 SER A N 1
ATOM 863 C CA . SER A 1 110 ? 12.561 5.439 -15.927 1.00 59.97 110 SER A CA 1
ATOM 864 C C . SER A 1 110 ? 13.791 5.870 -16.723 1.00 59.97 110 SER A C 1
ATOM 866 O O . SER A 1 110 ? 14.732 6.428 -16.172 1.00 59.97 110 SER A O 1
ATOM 868 N N . SER A 1 111 ? 13.824 5.568 -18.019 1.00 55.34 111 SER A N 1
ATOM 869 C CA . SER A 1 111 ? 14.888 6.031 -18.922 1.00 55.34 111 SER A CA 1
ATOM 870 C C . SER A 1 111 ? 14.609 7.420 -19.511 1.00 55.34 111 SER A C 1
ATOM 872 O O . SER A 1 111 ? 15.345 7.862 -20.387 1.00 55.34 111 SER A O 1
ATOM 874 N N . VAL A 1 112 ? 13.521 8.078 -19.097 1.00 54.66 112 VAL A N 1
ATOM 875 C CA . VAL A 1 112 ? 12.986 9.286 -19.755 1.00 54.66 112 VAL A CA 1
ATOM 876 C C . VAL A 1 112 ? 13.513 10.581 -19.115 1.00 54.66 112 VAL A C 1
ATOM 878 O O . VAL A 1 112 ? 13.424 11.645 -19.714 1.00 54.66 112 VAL A O 1
ATOM 881 N N . GLU A 1 113 ? 14.144 10.505 -17.940 1.00 55.66 113 GLU A N 1
ATOM 882 C CA . GLU A 1 113 ? 14.537 11.689 -17.158 1.00 55.66 113 GLU A CA 1
ATOM 883 C C . GLU A 1 113 ? 15.606 12.567 -17.818 1.00 55.66 113 GLU A C 1
ATOM 885 O O . GLU A 1 113 ? 15.665 13.758 -17.537 1.00 55.66 113 GLU A O 1
ATOM 890 N N . ALA A 1 114 ? 16.436 12.023 -18.712 1.00 57.16 114 ALA A N 1
ATOM 891 C CA . ALA A 1 114 ? 17.487 12.822 -19.340 1.00 57.16 114 ALA A CA 1
ATOM 892 C C . ALA A 1 114 ? 16.945 13.836 -20.365 1.00 57.16 114 ALA A C 1
ATOM 894 O O . ALA A 1 114 ? 17.628 14.813 -20.659 1.00 57.16 114 ALA A O 1
ATOM 895 N N . GLU A 1 115 ? 15.740 13.618 -20.908 1.00 67.62 115 GLU A N 1
ATOM 896 C CA . GLU A 1 115 ? 15.188 14.426 -22.002 1.00 67.62 115 GLU A CA 1
ATOM 897 C C . GLU A 1 115 ? 13.684 14.695 -21.845 1.00 67.62 115 GLU A C 1
ATOM 899 O O . GLU A 1 115 ? 12.966 14.762 -22.843 1.00 67.62 115 GLU A O 1
ATOM 904 N N . SER A 1 116 ? 13.176 14.857 -20.619 1.00 73.56 116 SER A N 1
ATOM 905 C CA . SER A 1 116 ? 11.792 15.302 -20.397 1.00 73.56 116 SER A CA 1
ATOM 906 C C . SER A 1 116 ? 11.655 16.286 -19.243 1.00 73.56 116 SER A C 1
ATOM 908 O O . SER A 1 116 ? 12.306 16.122 -18.216 1.00 73.56 116 SER A O 1
ATOM 910 N N . GLU A 1 117 ? 10.736 17.234 -19.386 1.00 75.44 117 GLU A N 1
ATOM 911 C CA . GLU A 1 117 ? 10.271 18.130 -18.330 1.00 75.44 117 GLU A CA 1
ATOM 912 C C . GLU A 1 117 ? 8.775 17.859 -18.108 1.00 75.44 117 GLU A C 1
ATOM 914 O O . GLU A 1 117 ? 8.001 17.778 -19.059 1.00 75.44 117 GLU A O 1
ATOM 919 N N . GLU A 1 118 ? 8.383 17.584 -16.859 1.00 72.19 118 GLU A N 1
ATOM 920 C CA . GLU A 1 118 ? 7.010 17.191 -16.478 1.00 72.19 118 GLU A CA 1
ATOM 921 C C . GLU A 1 118 ? 6.427 15.998 -17.273 1.00 72.19 118 GLU A C 1
ATOM 923 O O . GLU A 1 118 ? 5.221 15.882 -17.488 1.00 72.19 118 GLU A O 1
ATOM 928 N N . GLY A 1 119 ? 7.285 15.075 -17.723 1.00 72.94 119 GLY A N 1
ATOM 929 C CA . GLY A 1 119 ? 6.881 13.931 -18.551 1.00 72.94 119 GLY A CA 1
ATOM 930 C C . GLY A 1 119 ? 6.634 14.277 -20.025 1.00 72.94 119 GLY A C 1
ATOM 931 O O . GLY A 1 119 ? 6.265 13.400 -20.809 1.00 72.94 119 GLY A O 1
ATOM 932 N N . ILE A 1 120 ? 6.878 15.526 -20.422 1.00 83.12 120 ILE A N 1
ATOM 933 C CA . ILE A 1 120 ? 6.883 15.982 -21.807 1.00 83.12 120 ILE A CA 1
ATOM 934 C C . ILE A 1 120 ? 8.330 15.928 -22.316 1.00 83.12 120 ILE A C 1
ATOM 936 O O . ILE A 1 120 ? 9.211 16.509 -21.684 1.00 83.12 120 ILE A O 1
ATOM 940 N N . PRO A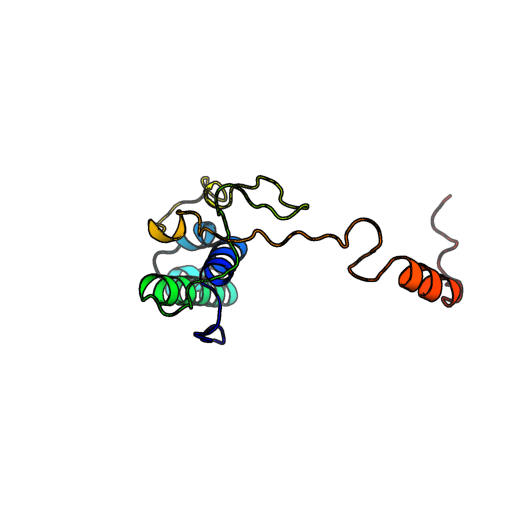 1 121 ? 8.625 15.257 -23.445 1.00 87.25 121 PRO A N 1
ATOM 941 C CA . PRO A 1 121 ? 9.970 15.274 -24.012 1.00 87.25 121 PRO A CA 1
ATOM 942 C C . PRO A 1 121 ? 10.474 16.710 -24.234 1.00 87.25 121 PRO A C 1
ATOM 944 O O . PRO A 1 121 ? 9.725 17.531 -24.759 1.00 87.25 121 PRO A O 1
ATOM 947 N N . LEU A 1 122 ? 11.730 17.013 -23.892 1.00 86.50 122 LEU A N 1
ATOM 948 C CA . LEU A 1 122 ? 12.287 18.377 -23.923 1.00 86.50 122 LEU A CA 1
ATOM 949 C C . LEU A 1 122 ? 12.094 19.057 -25.281 1.00 86.50 122 LEU A C 1
ATOM 951 O O . LEU A 1 122 ? 11.683 20.207 -25.331 1.00 86.50 122 LEU A O 1
ATOM 955 N N . HIS A 1 123 ? 12.273 18.331 -26.388 1.00 87.88 123 HIS A N 1
ATOM 956 C CA . HIS A 1 123 ? 12.050 18.887 -27.729 1.00 87.88 123 HIS A CA 1
ATOM 957 C C . HIS A 1 123 ? 10.597 19.341 -27.976 1.00 87.88 123 HIS A C 1
ATOM 959 O O . HIS A 1 123 ? 10.357 20.211 -28.809 1.00 87.88 123 HIS A O 1
ATOM 965 N N . ILE A 1 124 ? 9.618 18.758 -27.276 1.00 88.81 124 ILE A N 1
ATOM 966 C CA . ILE A 1 124 ? 8.215 19.192 -27.311 1.00 88.81 124 ILE A CA 1
ATOM 967 C C . ILE A 1 124 ? 8.018 20.408 -26.402 1.00 88.81 124 ILE A C 1
ATOM 969 O O . ILE A 1 124 ? 7.312 21.335 -26.789 1.00 88.81 124 ILE A O 1
ATOM 973 N N . VAL A 1 125 ? 8.666 20.448 -25.234 1.00 88.25 125 VAL A N 1
ATOM 974 C CA . VAL A 1 125 ? 8.645 21.622 -24.344 1.00 88.25 125 VAL A CA 1
ATOM 975 C C . VAL A 1 125 ? 9.251 22.845 -25.029 1.00 88.25 125 VAL A C 1
ATOM 977 O O . VAL A 1 125 ? 8.647 23.913 -25.032 1.00 88.25 125 VAL A O 1
ATOM 980 N N . GLU A 1 126 ? 10.385 22.683 -25.708 1.00 89.12 126 GLU A N 1
ATOM 981 C CA . GLU A 1 126 ? 11.020 23.730 -26.513 1.00 89.12 126 GLU A CA 1
ATOM 982 C C . GLU A 1 126 ? 10.088 24.245 -27.619 1.00 89.12 126 GLU A C 1
ATOM 984 O O . GLU A 1 126 ? 9.973 25.455 -27.821 1.00 89.12 126 GLU A O 1
ATOM 989 N N . GLN A 1 127 ? 9.377 23.345 -28.310 1.00 91.38 127 GLN A N 1
ATOM 990 C CA . GLN A 1 127 ? 8.388 23.722 -29.324 1.00 91.38 127 GLN A CA 1
ATOM 991 C C . GLN A 1 127 ? 7.203 24.486 -28.726 1.00 91.38 127 GLN A C 1
ATOM 993 O O . GLN A 1 127 ? 6.757 25.466 -29.320 1.00 91.38 127 GLN A O 1
ATOM 998 N N . LEU A 1 128 ? 6.695 24.064 -27.565 1.00 88.62 128 LEU A N 1
ATOM 999 C CA . LEU A 1 128 ? 5.600 24.745 -26.872 1.00 88.62 128 LEU A CA 1
ATOM 1000 C C . LEU A 1 128 ? 6.023 26.138 -26.391 1.00 88.62 128 LEU A C 1
ATOM 1002 O O . LEU A 1 128 ? 5.296 27.102 -26.618 1.00 88.62 128 LEU A O 1
ATOM 1006 N N . ASN A 1 129 ? 7.217 26.261 -25.811 1.00 87.25 129 ASN A N 1
ATOM 1007 C CA . ASN A 1 129 ? 7.767 27.539 -25.361 1.00 87.25 129 ASN A CA 1
ATOM 1008 C C . ASN A 1 129 ? 8.011 28.502 -26.531 1.00 87.25 129 ASN A C 1
ATOM 1010 O O . ASN A 1 129 ? 7.718 29.686 -26.411 1.00 87.25 129 ASN A O 1
ATOM 1014 N N . A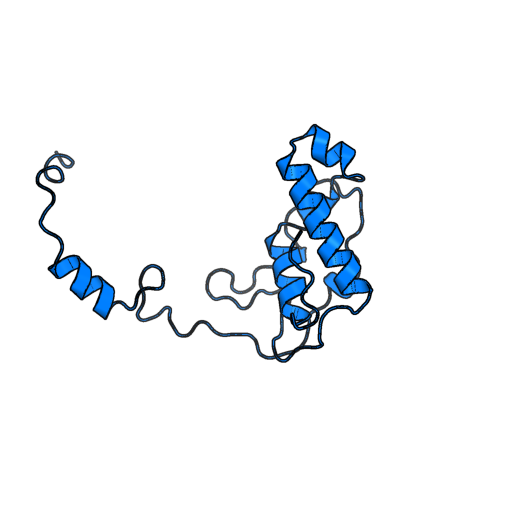LA A 1 130 ? 8.467 28.008 -27.687 1.00 88.00 130 ALA A N 1
ATOM 1015 C CA . ALA A 1 130 ? 8.638 28.827 -28.890 1.00 88.00 130 ALA A CA 1
ATOM 1016 C C . ALA A 1 130 ? 7.311 29.329 -29.495 1.00 88.00 130 ALA A C 1
ATOM 1018 O O . ALA A 1 130 ? 7.313 30.295 -30.258 1.00 88.00 130 ALA A O 1
ATOM 1019 N N . LEU A 1 131 ? 6.189 28.669 -29.184 1.00 87.94 131 LEU A N 1
ATOM 1020 C CA . LEU A 1 131 ? 4.840 29.072 -29.596 1.00 87.94 131 LEU A CA 1
ATOM 1021 C C . LEU A 1 131 ? 4.130 29.950 -28.558 1.00 87.94 131 LEU A C 1
ATOM 1023 O O . LEU A 1 131 ? 3.073 30.502 -28.867 1.00 87.94 131 LEU A O 1
ATOM 1027 N N . ARG A 1 132 ? 4.668 30.065 -27.338 1.00 84.12 132 ARG A N 1
ATOM 1028 C CA . ARG A 1 132 ? 4.093 30.898 -26.281 1.00 84.12 132 ARG A CA 1
ATOM 1029 C C . ARG A 1 132 ? 4.321 32.369 -26.641 1.00 84.12 132 ARG A C 1
ATOM 1031 O O . ARG A 1 132 ? 5.457 32.805 -26.805 1.00 84.12 132 ARG A O 1
ATOM 1038 N N . GLU A 1 133 ? 3.237 33.130 -26.790 1.00 71.00 133 GLU A N 1
ATOM 1039 C CA . GLU A 1 133 ? 3.334 34.591 -26.857 1.00 71.00 133 GLU A CA 1
ATOM 1040 C C . GLU A 1 133 ? 3.850 35.110 -25.501 1.00 71.00 133 GLU A C 1
ATOM 1042 O O . GLU A 1 133 ? 3.463 34.555 -24.467 1.00 71.00 133 GLU A O 1
ATOM 1047 N N . PRO A 1 134 ? 4.740 36.120 -25.477 1.00 66.06 134 PRO A N 1
ATOM 1048 C CA . PRO A 1 134 ? 5.214 36.694 -24.224 1.00 66.06 134 PRO A CA 1
ATOM 1049 C C . PRO A 1 134 ? 4.021 37.225 -23.424 1.00 66.06 134 PRO A C 1
ATOM 1051 O O . PRO A 1 134 ? 3.175 37.932 -23.976 1.00 66.06 134 PRO A O 1
ATOM 1054 N N . ASP A 1 135 ? 3.950 36.858 -22.145 1.00 62.31 135 ASP A N 1
ATOM 1055 C CA . ASP A 1 135 ? 2.931 37.378 -21.239 1.00 62.31 135 ASP A CA 1
ATOM 1056 C C . ASP A 1 135 ? 3.265 38.852 -20.951 1.00 62.31 135 ASP A C 1
ATOM 1058 O O . ASP A 1 135 ? 4.341 39.123 -20.411 1.00 62.31 135 ASP A O 1
ATOM 1062 N N . PRO A 1 136 ? 2.423 39.823 -21.353 1.00 59.62 136 PRO A N 1
ATOM 1063 C CA . PRO A 1 136 ? 2.725 41.243 -21.178 1.00 59.62 136 PRO A CA 1
ATOM 1064 C C . PRO A 1 136 ? 2.827 41.677 -19.706 1.00 59.62 136 PRO A C 1
ATOM 1066 O O . PRO A 1 136 ? 3.255 42.802 -19.459 1.00 59.62 136 PRO A O 1
ATOM 1069 N N . ASP A 1 137 ? 2.460 40.812 -18.754 1.00 61.84 137 ASP A N 1
ATOM 1070 C CA . ASP A 1 137 ? 2.411 41.120 -17.324 1.00 61.84 137 ASP A CA 1
ATOM 1071 C C . ASP A 1 137 ? 3.589 40.520 -16.504 1.00 61.84 137 ASP A C 1
ATOM 1073 O O . ASP A 1 137 ? 3.639 40.711 -15.291 1.00 61.84 137 ASP A O 1
ATOM 1077 N N . GLU A 1 138 ? 4.561 39.824 -17.120 1.00 59.25 138 GLU A N 1
ATOM 1078 C CA . GLU A 1 138 ? 5.727 39.233 -16.412 1.00 59.25 138 GLU A CA 1
ATOM 1079 C C . GLU A 1 138 ? 6.922 40.213 -16.201 1.00 59.25 138 GLU A C 1
ATOM 1081 O O . GLU A 1 138 ? 7.920 39.829 -15.592 1.00 59.25 138 GLU A O 1
ATOM 1086 N N . GLU A 1 139 ? 6.861 41.481 -16.648 1.00 53.41 139 GLU A N 1
ATOM 1087 C CA . GLU A 1 139 ? 8.004 42.430 -16.582 1.00 53.41 139 GLU A CA 1
ATOM 1088 C C . GLU A 1 139 ? 8.226 43.154 -15.227 1.00 53.41 139 GLU A C 1
ATOM 1090 O O . GLU A 1 139 ? 9.222 43.863 -15.088 1.00 53.41 139 GLU A O 1
ATOM 1095 N N . ASP A 1 140 ? 7.384 42.965 -14.203 1.00 52.84 140 ASP A N 1
ATOM 1096 C CA . ASP A 1 140 ? 7.370 43.852 -13.015 1.00 52.84 140 ASP A CA 1
ATOM 1097 C C . ASP A 1 140 ? 7.860 43.245 -11.675 1.00 52.84 140 ASP A C 1
ATOM 1099 O O . ASP A 1 140 ? 7.636 43.834 -10.615 1.00 52.84 140 ASP A O 1
ATOM 1103 N N . GLU A 1 141 ? 8.580 42.117 -11.665 1.00 49.19 141 GLU A N 1
ATOM 1104 C CA . GLU A 1 141 ? 9.154 41.556 -10.422 1.00 49.19 141 GLU A CA 1
ATOM 1105 C C . GLU A 1 141 ? 10.677 41.344 -10.458 1.00 49.19 141 GLU A C 1
ATOM 1107 O O . GLU A 1 141 ? 11.141 40.278 -10.099 1.00 49.19 141 GLU A O 1
ATOM 1112 N N . GLU A 1 142 ? 11.487 42.354 -10.795 1.00 45.06 142 GLU A N 1
ATOM 1113 C CA . GLU A 1 142 ? 12.806 42.543 -10.146 1.00 45.06 142 GLU A CA 1
ATOM 1114 C C . GLU A 1 142 ? 13.214 44.030 -10.178 1.00 45.06 142 GLU A C 1
ATOM 1116 O O . GLU A 1 142 ? 13.644 44.558 -11.206 1.00 45.06 142 GLU A O 1
ATOM 1121 N N . ALA A 1 143 ? 13.104 44.706 -9.027 1.00 39.72 143 ALA A N 1
ATOM 1122 C CA . ALA A 1 143 ? 13.709 46.012 -8.745 1.00 39.72 143 ALA A CA 1
ATOM 1123 C C . ALA A 1 143 ? 14.544 45.951 -7.459 1.00 39.72 143 ALA A C 1
ATOM 1125 O O . ALA A 1 143 ? 14.077 45.322 -6.480 1.00 39.72 143 ALA A O 1
#

Sequence (143 aa):
MEFDNPRTERATAQMLYWMLGARFFKQYATAAEARAVASYVERDWLFIHHIEAQYLSGFYTPGTVGFDPASDPFPGMLGHDWTASYQDKPAALAIPAPLLEAVAGIQPQSSVEAESEEGIPLHIVEQLNALREPDPDEEDEEA

Foldseek 3Di:
DPPQDQAAALQNLLVVLLVLLVQQLLLDPDLVSLPVVHPVSSVSNVVSVVSLVCSVVNSHDHDQEKAALQAGVEPVQGRPRSVPPPPVGDGNDDDDPVSNDIRDHHHDYDPQVVADDPNHGVVVVVVVVVVDDDDPPPPPPDD